Protein AF-A0A5K1CMW6-F1 (afdb_monomer_lite)

Sequence (54 aa):
CTPLHWAAIRGNLEACTVLVQASRGEDLMVTDNTGFTPAQLASEKGHLQVAFFL

Organism: NCBI:txid210225

Secondary structure (DSSP, 8-state):
--HHHHHHHTT-HHHHHHHHHHS-GGGGS---TTS--HHHHHHHTT-HHHHHH-

Foldseek 3Di:
DDQLLVCLLVLPQVSNVVVCVVDDVVLQCDADPVRDGSLRNNVVNVSPVNNVVD

InterPro domains:
  IPR002110 Ankyrin repeat [PF12796] (2-54)
  IPR002110 Ankyrin repeat [PS50088] (1-33)
  IPR036770 Ankyrin repeat-containing domain superfamily [G3DSA:1.25.40.20] (1-54)
  IPR036770 Ankyrin repeat-containing domain superfamily [SSF48403] (1-54)

Structure (mmCIF, N/CA/C/O backbone):
data_AF-A0A5K1CMW6-F1
#
_entry.id   AF-A0A5K1CMW6-F1
#
loop_
_atom_site.group_PDB
_atom_site.id
_atom_site.type_symbol
_atom_site.label_atom_id
_atom_site.label_alt_id
_atom_site.label_comp_id
_atom_site.label_asym_id
_atom_site.label_entity_id
_atom_site.label_seq_id
_atom_site.pdbx_PDB_ins_code
_atom_site.Cartn_x
_atom_site.Cartn_y
_atom_site.Cartn_z
_atom_site.occupancy
_atom_site.B_iso_or_equiv
_atom_site.auth_seq_id
_atom_site.auth_comp_id
_atom_site.auth_asym_id
_atom_site.auth_atom_id
_atom_site.pdbx_PDB_model_num
ATOM 1 N N . CYS A 1 1 ? 9.566 6.189 -4.647 1.00 66.56 1 CYS A N 1
ATOM 2 C CA . CYS A 1 1 ? 8.200 6.113 -5.209 1.00 66.56 1 CYS A CA 1
ATOM 3 C C . CYS A 1 1 ? 8.006 4.815 -5.990 1.00 66.56 1 CYS A C 1
ATOM 5 O O . CYS A 1 1 ? 8.562 4.680 -7.076 1.00 66.56 1 CYS A O 1
ATOM 7 N N . THR A 1 2 ? 7.276 3.845 -5.430 1.00 80.81 2 THR A N 1
ATOM 8 C CA . THR A 1 2 ? 6.945 2.558 -6.088 1.00 80.81 2 THR A CA 1
ATOM 9 C C . THR A 1 2 ? 5.549 2.621 -6.726 1.00 80.81 2 THR A C 1
ATOM 11 O O . THR A 1 2 ? 4.740 3.457 -6.317 1.00 80.81 2 THR A O 1
ATOM 14 N N . PRO A 1 3 ? 5.206 1.756 -7.700 1.00 82.50 3 PRO A N 1
ATOM 15 C CA . PRO A 1 3 ? 3.847 1.695 -8.254 1.00 82.50 3 PRO A CA 1
ATOM 16 C C . PRO A 1 3 ? 2.764 1.484 -7.180 1.00 82.50 3 PRO A C 1
ATOM 18 O O . PRO A 1 3 ? 1.647 1.980 -7.324 1.00 82.50 3 PRO A O 1
ATOM 21 N N . LEU A 1 4 ? 3.111 0.836 -6.064 1.00 84.12 4 LEU A N 1
ATOM 22 C CA . LEU A 1 4 ? 2.222 0.637 -4.922 1.00 84.12 4 LEU A CA 1
ATOM 23 C C . LEU A 1 4 ? 1.840 1.956 -4.224 1.00 84.12 4 LEU A C 1
ATOM 25 O O . LEU A 1 4 ? 0.692 2.118 -3.819 1.00 84.12 4 LEU A O 1
ATOM 29 N N . HIS A 1 5 ? 2.756 2.931 -4.157 1.00 85.44 5 HIS A N 1
ATOM 30 C CA . HIS A 1 5 ? 2.461 4.272 -3.637 1.00 85.44 5 HIS A CA 1
ATOM 31 C C . HIS A 1 5 ? 1.421 4.990 -4.497 1.00 85.44 5 HIS A C 1
ATOM 33 O O . HIS A 1 5 ? 0.488 5.593 -3.975 1.00 85.44 5 HIS A O 1
ATOM 39 N N . TRP A 1 6 ? 1.533 4.887 -5.822 1.00 86.62 6 TRP A N 1
ATOM 40 C CA . TRP A 1 6 ? 0.561 5.487 -6.736 1.00 86.62 6 TRP A CA 1
ATOM 41 C C . TRP A 1 6 ? -0.824 4.847 -6.612 1.00 86.62 6 TRP A C 1
ATOM 43 O O . TRP A 1 6 ? -1.828 5.560 -6.621 1.00 86.62 6 TRP A O 1
ATOM 53 N N . ALA A 1 7 ? -0.887 3.522 -6.462 1.00 88.56 7 ALA A N 1
ATOM 54 C CA . ALA A 1 7 ? -2.143 2.810 -6.238 1.00 88.56 7 ALA A CA 1
ATOM 55 C C . ALA A 1 7 ? -2.786 3.191 -4.890 1.00 88.56 7 ALA A C 1
ATOM 57 O O . ALA A 1 7 ? -3.985 3.479 -4.848 1.00 88.56 7 ALA A O 1
ATOM 58 N N . ALA A 1 8 ? -1.975 3.307 -3.832 1.00 88.62 8 ALA A N 1
ATOM 59 C CA . ALA A 1 8 ? -2.388 3.777 -2.512 1.00 88.62 8 ALA A CA 1
ATOM 60 C C . ALA A 1 8 ? -2.936 5.211 -2.532 1.00 88.62 8 ALA A C 1
ATOM 62 O O . ALA A 1 8 ? -4.003 5.471 -1.979 1.00 88.62 8 ALA A O 1
ATOM 63 N N . ILE A 1 9 ? -2.259 6.127 -3.232 1.00 87.62 9 ILE A N 1
ATOM 64 C CA . ILE A 1 9 ? -2.702 7.521 -3.397 1.00 87.62 9 ILE A CA 1
ATOM 65 C C . ILE A 1 9 ? -4.026 7.603 -4.157 1.00 87.62 9 ILE A C 1
ATOM 67 O O . ILE A 1 9 ? -4.835 8.484 -3.881 1.00 87.62 9 ILE A O 1
ATOM 71 N N . ARG A 1 10 ? -4.250 6.709 -5.127 1.00 88.62 10 ARG A N 1
ATOM 72 C CA . ARG A 1 10 ? -5.517 6.645 -5.866 1.00 88.62 10 ARG A CA 1
ATOM 73 C C . ARG A 1 10 ? -6.627 5.905 -5.120 1.00 88.62 10 ARG A C 1
ATOM 75 O O . ARG A 1 10 ? -7.750 5.900 -5.616 1.00 88.62 10 ARG A O 1
ATOM 82 N N . GLY A 1 11 ? -6.324 5.252 -3.997 1.00 88.38 11 GLY A N 1
ATOM 83 C CA . GLY A 1 11 ? -7.288 4.431 -3.268 1.00 88.38 11 GLY A CA 1
ATOM 84 C C . GLY A 1 11 ? -7.769 3.214 -4.057 1.00 88.38 11 GLY A C 1
ATOM 85 O O . GLY A 1 11 ? -8.855 2.702 -3.792 1.00 88.38 11 GLY A O 1
ATOM 86 N N . ASN A 1 12 ? -6.994 2.761 -5.046 1.00 90.06 12 ASN A N 1
ATOM 87 C CA . ASN A 1 12 ? -7.402 1.661 -5.908 1.00 90.06 12 ASN A CA 1
ATOM 88 C C . ASN A 1 12 ? -6.948 0.322 -5.315 1.00 90.06 12 ASN A C 1
ATOM 90 O O . ASN A 1 12 ? -5.823 -0.124 -5.546 1.00 90.06 12 ASN A O 1
ATOM 94 N N . LEU A 1 13 ? -7.851 -0.306 -4.558 1.00 87.12 13 LEU A N 1
ATOM 95 C CA . LEU A 1 13 ? -7.613 -1.578 -3.880 1.00 87.12 13 LEU A CA 1
ATOM 96 C C . LEU A 1 13 ? -7.222 -2.697 -4.855 1.00 87.12 13 LEU A C 1
ATOM 98 O O . LEU A 1 13 ? -6.286 -3.430 -4.569 1.00 87.12 13 LEU A O 1
ATOM 102 N N . GLU A 1 14 ? -7.885 -2.811 -6.009 1.00 89.19 14 GLU A N 1
ATOM 103 C CA . GLU A 1 14 ? -7.573 -3.845 -7.010 1.00 89.19 14 GLU A CA 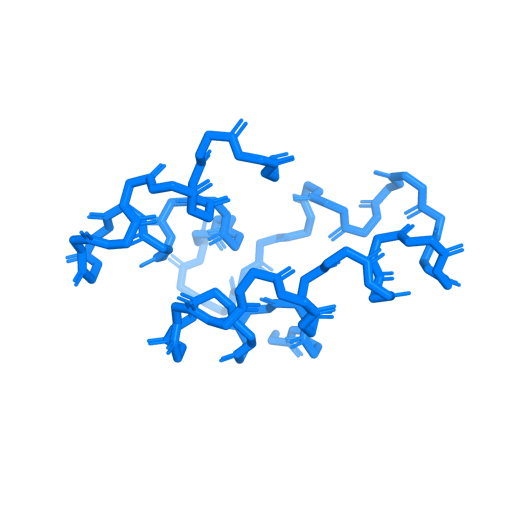1
ATOM 104 C C . GLU A 1 14 ? -6.178 -3.656 -7.608 1.00 89.19 14 GLU A C 1
ATOM 106 O O . GLU A 1 14 ? -5.434 -4.614 -7.803 1.00 89.19 14 GLU A O 1
ATOM 111 N N . ALA A 1 15 ? -5.779 -2.409 -7.862 1.00 87.75 15 ALA A N 1
ATOM 112 C CA . ALA A 1 15 ? -4.417 -2.138 -8.305 1.00 87.75 15 ALA A CA 1
ATOM 113 C C . ALA A 1 15 ? -3.402 -2.501 -7.211 1.00 87.75 15 ALA A C 1
ATOM 115 O O . ALA A 1 15 ? -2.368 -3.093 -7.512 1.00 87.75 15 ALA A O 1
ATOM 116 N N . CYS A 1 16 ? -3.704 -2.195 -5.944 1.00 86.75 16 CYS A N 1
ATOM 117 C CA . CYS A 1 16 ? -2.875 -2.608 -4.816 1.00 86.75 16 CYS A CA 1
ATOM 118 C C . CYS A 1 16 ? -2.782 -4.132 -4.718 1.00 86.75 16 CYS A C 1
ATOM 120 O O . CYS A 1 16 ? -1.674 -4.636 -4.613 1.00 86.75 16 CYS A O 1
ATOM 122 N N . THR A 1 17 ? -3.884 -4.877 -4.816 1.00 86.88 17 THR A N 1
ATOM 123 C CA . THR A 1 17 ? -3.874 -6.344 -4.691 1.00 86.88 17 THR A CA 1
ATOM 124 C C . THR A 1 17 ? -3.024 -7.001 -5.776 1.00 86.88 17 THR A C 1
ATOM 126 O O . THR A 1 17 ? -2.181 -7.840 -5.461 1.00 86.88 17 THR A O 1
ATOM 129 N N . VAL A 1 18 ? -3.173 -6.574 -7.033 1.00 88.38 18 VAL A N 1
ATOM 130 C CA . VAL A 1 18 ? -2.379 -7.084 -8.160 1.00 88.38 18 VAL A CA 1
ATOM 131 C C . VAL A 1 18 ? -0.903 -6.739 -7.985 1.00 88.38 18 VAL A C 1
ATOM 133 O O . VAL A 1 18 ? -0.042 -7.584 -8.217 1.00 88.38 18 VAL A O 1
ATOM 136 N N . LEU A 1 19 ? -0.597 -5.517 -7.542 1.00 85.50 19 LEU A N 1
ATOM 137 C CA . LEU A 1 19 ? 0.780 -5.097 -7.296 1.00 85.50 19 LEU A CA 1
ATOM 138 C C . LEU A 1 19 ? 1.400 -5.844 -6.116 1.00 85.50 19 LEU A C 1
ATOM 140 O O . LEU A 1 19 ? 2.536 -6.266 -6.245 1.00 85.50 19 LEU A O 1
ATOM 144 N N . VAL A 1 20 ? 0.675 -6.079 -5.019 1.00 84.25 20 VAL A N 1
ATOM 145 C CA . VAL A 1 20 ? 1.149 -6.897 -3.888 1.00 84.25 20 VAL A CA 1
ATOM 146 C C . VAL A 1 20 ? 1.397 -8.342 -4.319 1.00 84.25 20 VAL A C 1
ATOM 148 O O . VAL A 1 20 ? 2.378 -8.939 -3.894 1.00 84.25 20 VAL A O 1
ATOM 151 N N . GLN A 1 21 ? 0.540 -8.904 -5.175 1.00 83.81 21 GLN A N 1
ATOM 152 C CA . GLN A 1 21 ? 0.733 -10.252 -5.720 1.00 83.81 21 GLN A CA 1
ATOM 153 C C . GLN A 1 21 ? 1.918 -10.340 -6.690 1.00 83.81 21 GLN A C 1
ATOM 155 O O . GLN A 1 21 ? 2.572 -11.379 -6.762 1.00 83.81 21 GLN A O 1
ATOM 160 N N . ALA A 1 22 ? 2.179 -9.275 -7.451 1.00 82.38 22 ALA A N 1
ATOM 161 C CA . ALA A 1 22 ? 3.290 -9.202 -8.397 1.00 82.38 22 ALA A CA 1
ATOM 162 C C . ALA A 1 22 ? 4.623 -8.815 -7.732 1.00 82.38 22 ALA A C 1
ATOM 164 O O . ALA A 1 22 ? 5.690 -9.174 -8.233 1.00 82.38 22 ALA A O 1
ATOM 165 N N . SER A 1 23 ? 4.569 -8.086 -6.618 1.00 75.44 23 SER A N 1
ATOM 166 C CA . SER A 1 23 ? 5.721 -7.663 -5.831 1.00 75.44 23 SER A CA 1
ATOM 167 C C . SER A 1 23 ? 6.143 -8.726 -4.823 1.00 75.44 23 SER A C 1
ATOM 169 O O . SER A 1 23 ? 5.359 -9.546 -4.350 1.00 75.44 23 SER A O 1
ATOM 171 N N . ARG A 1 24 ? 7.421 -8.697 -4.447 1.00 68.94 24 ARG A N 1
ATOM 172 C CA . ARG A 1 24 ? 7.899 -9.463 -3.291 1.00 68.94 24 ARG A CA 1
ATOM 173 C C . ARG A 1 24 ? 7.491 -8.714 -2.027 1.00 68.94 24 ARG A C 1
ATOM 175 O O . ARG A 1 24 ? 7.499 -7.491 -2.025 1.00 68.94 24 ARG A O 1
ATOM 182 N N . GLY A 1 25 ? 7.168 -9.429 -0.947 1.00 64.75 25 GLY A N 1
ATOM 183 C CA . GLY A 1 25 ? 6.660 -8.827 0.299 1.00 64.75 25 GLY A CA 1
ATOM 184 C C . GLY A 1 25 ? 7.527 -7.705 0.898 1.00 64.75 25 GLY A C 1
ATOM 185 O O . GLY A 1 25 ? 7.021 -6.893 1.663 1.00 64.75 25 GLY A O 1
ATOM 186 N N . GLU A 1 26 ? 8.800 -7.603 0.508 1.00 63.62 26 GLU A N 1
ATOM 187 C CA . GLU A 1 26 ? 9.698 -6.497 0.868 1.00 63.62 26 GLU A CA 1
ATOM 188 C C . GLU A 1 26 ? 9.298 -5.140 0.249 1.00 63.62 26 GLU A C 1
ATOM 190 O O . GLU A 1 26 ? 9.605 -4.100 0.828 1.00 63.62 26 GLU A O 1
ATOM 195 N N . ASP A 1 27 ? 8.550 -5.118 -0.861 1.00 66.75 27 ASP A N 1
ATOM 196 C CA . ASP A 1 27 ? 8.101 -3.883 -1.529 1.00 66.75 27 ASP A CA 1
ATOM 197 C C . ASP A 1 27 ? 6.997 -3.136 -0.757 1.00 66.75 27 ASP A C 1
ATOM 199 O O . ASP A 1 27 ? 6.769 -1.946 -0.993 1.00 66.75 27 ASP A O 1
ATOM 203 N N . LEU A 1 28 ? 6.316 -3.815 0.176 1.00 68.38 28 LEU A N 1
ATOM 204 C CA . LEU A 1 28 ? 5.253 -3.242 1.016 1.00 68.38 28 LEU A CA 1
ATOM 205 C C . LEU A 1 28 ? 5.804 -2.261 2.057 1.00 68.38 28 LEU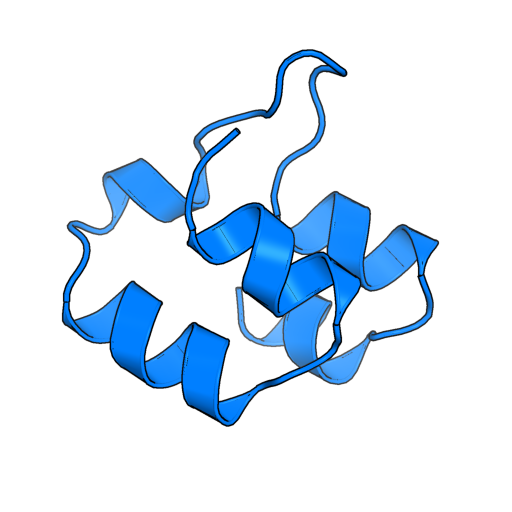 A C 1
ATOM 207 O O . LEU A 1 28 ? 5.127 -1.311 2.448 1.00 68.38 28 LEU A O 1
ATOM 211 N N . MET A 1 29 ? 7.045 -2.485 2.494 1.00 71.25 29 MET A N 1
ATOM 212 C CA . MET A 1 29 ? 7.717 -1.659 3.499 1.00 71.25 29 MET A CA 1
ATOM 213 C C . MET A 1 29 ? 8.591 -0.564 2.889 1.00 71.25 29 MET A C 1
ATOM 215 O O . MET A 1 29 ? 9.181 0.228 3.626 1.00 71.25 29 MET A O 1
ATOM 219 N N . VAL A 1 30 ? 8.684 -0.499 1.558 1.00 79.38 30 VAL A N 1
ATOM 220 C CA . VAL A 1 30 ? 9.453 0.546 0.883 1.00 79.38 30 VAL A CA 1
ATOM 221 C C . VAL A 1 30 ? 8.796 1.887 1.159 1.00 79.38 30 VAL A C 1
ATOM 223 O O . VAL A 1 30 ? 7.603 2.071 0.922 1.00 79.38 30 VAL A O 1
ATOM 226 N N . THR A 1 31 ? 9.591 2.829 1.644 1.00 82.19 31 THR A N 1
ATOM 227 C CA . THR A 1 31 ? 9.159 4.200 1.871 1.00 82.19 31 THR A CA 1
ATOM 228 C C . THR A 1 31 ? 9.362 5.040 0.614 1.00 82.19 31 THR A C 1
ATOM 230 O O . THR A 1 31 ? 10.301 4.836 -0.164 1.00 82.19 31 THR A O 1
ATOM 233 N N . ASP A 1 32 ? 8.455 5.982 0.371 1.00 80.69 32 ASP A N 1
ATOM 234 C CA . ASP A 1 32 ? 8.637 6.979 -0.678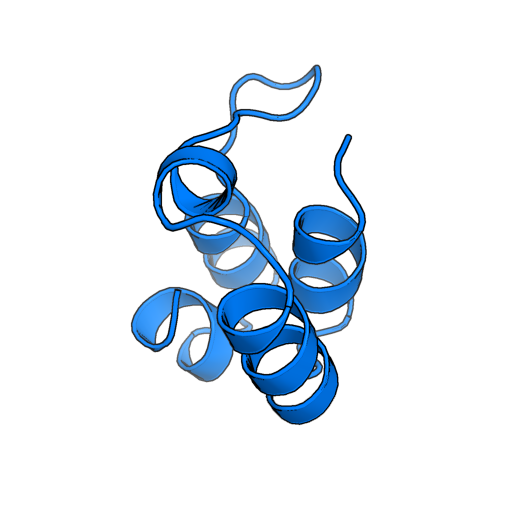 1.00 80.69 32 ASP A CA 1
ATOM 235 C C . ASP A 1 32 ? 9.717 8.005 -0.288 1.00 80.69 32 ASP A C 1
ATOM 237 O O . ASP A 1 32 ? 10.232 8.009 0.827 1.00 80.69 32 ASP A O 1
ATOM 241 N N . ASN A 1 33 ? 10.029 8.941 -1.184 1.00 77.25 33 ASN A N 1
ATOM 242 C CA . ASN A 1 33 ? 10.972 10.040 -0.946 1.00 77.25 33 ASN A CA 1
ATOM 243 C C . ASN A 1 33 ? 10.585 10.937 0.246 1.00 77.25 33 A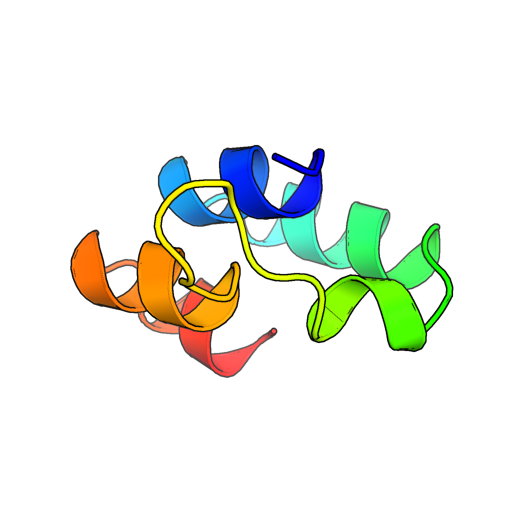SN A C 1
ATOM 245 O O . ASN A 1 33 ? 11.400 11.718 0.726 1.00 77.25 33 ASN A O 1
ATOM 249 N N . THR A 1 34 ? 9.340 10.847 0.706 1.00 76.75 34 THR A N 1
ATOM 250 C CA . THR A 1 34 ? 8.803 11.524 1.890 1.00 76.75 34 THR A CA 1
ATOM 251 C C . THR A 1 34 ? 8.947 10.698 3.173 1.00 76.75 34 THR A C 1
ATOM 253 O O . THR A 1 34 ? 8.596 11.178 4.245 1.00 76.75 34 THR A O 1
ATOM 256 N N . GLY A 1 35 ? 9.465 9.469 3.086 1.00 83.50 35 GLY A N 1
ATOM 257 C CA . GLY A 1 35 ? 9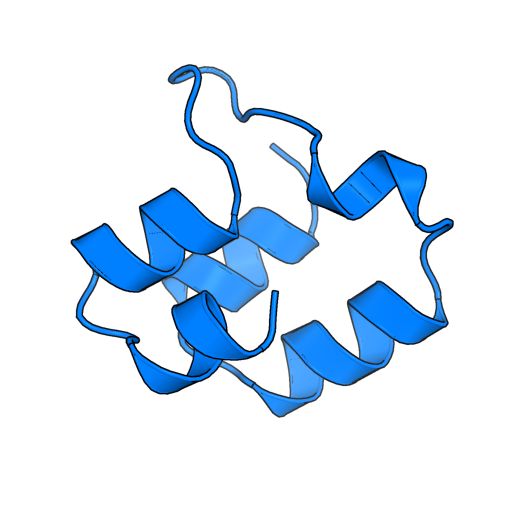.610 8.545 4.210 1.00 83.50 35 GLY A CA 1
ATOM 258 C C . GLY A 1 35 ? 8.335 7.776 4.566 1.00 83.50 35 GLY A C 1
ATOM 259 O O . GLY A 1 35 ? 8.355 7.013 5.526 1.00 83.50 35 GLY A O 1
ATOM 260 N N . PHE A 1 36 ? 7.248 7.943 3.808 1.00 83.88 36 PHE A N 1
ATOM 261 C CA . PHE A 1 36 ? 5.983 7.257 4.073 1.00 83.88 36 PHE A CA 1
ATOM 262 C C . PHE A 1 36 ? 5.888 5.926 3.345 1.00 83.88 36 PHE A C 1
ATOM 264 O O . PHE A 1 36 ? 6.274 5.827 2.183 1.00 83.88 36 PHE A O 1
ATOM 271 N N . THR A 1 37 ? 5.328 4.923 4.014 1.00 87.06 37 THR A N 1
ATOM 272 C CA . THR A 1 37 ? 4.928 3.668 3.372 1.00 87.06 37 THR A CA 1
ATOM 273 C C . THR A 1 37 ? 3.666 3.881 2.529 1.00 87.06 37 THR A C 1
ATOM 275 O O . THR A 1 37 ? 2.891 4.816 2.773 1.00 87.06 37 THR A O 1
ATOM 278 N N . PRO A 1 38 ? 3.388 3.007 1.550 1.00 86.38 38 PRO A N 1
ATOM 279 C CA . PRO A 1 38 ? 2.181 3.124 0.742 1.00 86.38 38 PRO A CA 1
ATOM 280 C C . PRO A 1 38 ? 0.906 2.993 1.596 1.00 86.38 38 PRO A C 1
ATOM 282 O O . PRO A 1 38 ? -0.061 3.708 1.346 1.00 86.38 38 PRO A O 1
ATOM 285 N N . ALA A 1 39 ? 0.924 2.199 2.674 1.00 86.12 39 ALA A N 1
ATOM 286 C CA . ALA A 1 39 ? -0.172 2.145 3.646 1.00 86.12 39 ALA A CA 1
ATOM 287 C C . ALA A 1 39 ? -0.400 3.492 4.362 1.00 86.12 39 ALA A C 1
ATOM 289 O O . ALA A 1 39 ? -1.538 3.944 4.498 1.00 86.12 39 ALA A O 1
ATOM 290 N N . GLN A 1 40 ? 0.674 4.180 4.769 1.00 87.75 40 GLN A N 1
ATOM 291 C CA . GLN A 1 40 ? 0.578 5.506 5.390 1.00 87.75 40 GLN A CA 1
ATOM 292 C C . GLN A 1 40 ? 0.015 6.544 4.417 1.00 87.75 40 GLN A C 1
ATOM 294 O O . GLN A 1 40 ? -0.877 7.301 4.794 1.00 87.75 40 GLN A O 1
ATOM 299 N N . LEU A 1 41 ? 0.460 6.532 3.157 1.00 88.19 41 LEU A N 1
ATOM 300 C CA . LEU A 1 41 ? -0.060 7.418 2.111 1.00 88.19 41 LEU A CA 1
ATOM 301 C C . LEU A 1 41 ? -1.543 7.166 1.814 1.00 88.19 41 LEU A C 1
ATOM 303 O O . LEU A 1 41 ? -2.303 8.122 1.674 1.00 88.19 41 LEU A O 1
ATOM 307 N N . ALA A 1 42 ? -1.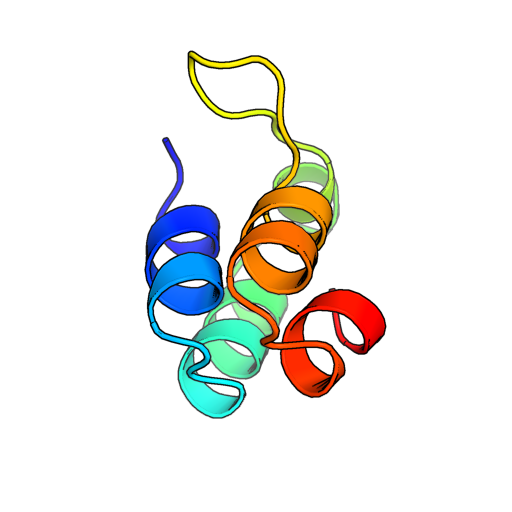978 5.903 1.775 1.00 89.50 42 ALA A N 1
ATOM 308 C CA . ALA A 1 42 ? -3.397 5.570 1.659 1.00 89.50 42 ALA A CA 1
ATOM 309 C C . ALA A 1 42 ? -4.202 6.120 2.848 1.00 89.50 42 ALA A C 1
ATOM 311 O O . ALA A 1 42 ? -5.255 6.726 2.650 1.00 89.50 42 ALA A O 1
ATOM 312 N N . SER A 1 43 ? -3.688 5.969 4.072 1.00 89.94 43 SER A N 1
ATOM 313 C CA . SER A 1 43 ? -4.334 6.486 5.286 1.00 89.94 43 SER A CA 1
ATOM 314 C C . SER A 1 43 ? -4.430 8.012 5.278 1.00 89.94 43 SER A C 1
ATOM 316 O O . SER A 1 43 ? -5.487 8.564 5.577 1.00 89.94 43 SER A O 1
ATOM 318 N N . GLU A 1 44 ? -3.367 8.702 4.856 1.00 89.69 44 GLU A N 1
ATOM 319 C CA . GLU A 1 44 ? -3.330 10.166 4.764 1.00 89.69 44 GLU A CA 1
ATOM 320 C C . GLU A 1 44 ? -4.330 10.706 3.727 1.00 89.69 44 GLU A C 1
ATOM 322 O O . GLU A 1 44 ? -4.930 11.763 3.915 1.00 89.69 44 GLU A O 1
ATOM 327 N N . LYS A 1 45 ? -4.571 9.950 2.647 1.00 87.69 45 LYS A N 1
ATOM 328 C CA . LYS A 1 45 ? -5.595 10.263 1.637 1.00 87.69 45 LYS A CA 1
ATOM 329 C C . LYS A 1 45 ? -7.015 9.853 2.038 1.00 87.69 45 LYS A C 1
ATOM 331 O O . LYS A 1 45 ? -7.953 10.140 1.299 1.00 87.69 45 LYS A O 1
ATOM 336 N N . GLY A 1 46 ? -7.198 9.216 3.196 1.00 89.25 46 GLY A N 1
ATOM 337 C CA . GLY A 1 46 ? -8.499 8.725 3.662 1.00 89.25 46 GLY A CA 1
ATOM 338 C C . GLY A 1 46 ? -8.929 7.400 3.023 1.00 89.25 46 GLY A C 1
ATOM 339 O O . GLY A 1 46 ? -10.063 6.958 3.199 1.00 89.25 46 GLY A O 1
ATOM 340 N N . HIS A 1 47 ? -8.029 6.725 2.311 1.00 90.88 47 HIS A N 1
ATOM 341 C CA . HIS A 1 47 ? -8.246 5.407 1.720 1.00 90.88 47 HIS A CA 1
ATOM 342 C C . HIS A 1 47 ? -7.943 4.301 2.735 1.00 90.88 47 HIS A C 1
ATOM 344 O O . HIS A 1 47 ? -7.087 3.444 2.519 1.00 90.88 47 HIS A O 1
ATOM 350 N N . LEU A 1 48 ? -8.682 4.307 3.848 1.00 86.50 48 LEU A N 1
ATOM 351 C CA . LEU A 1 48 ? -8.497 3.377 4.970 1.00 86.50 48 LEU A CA 1
ATOM 352 C C . LEU A 1 48 ? -8.557 1.907 4.539 1.00 86.50 48 LEU A C 1
ATOM 354 O O . LEU A 1 48 ? -7.845 1.074 5.082 1.00 86.50 48 LEU A O 1
ATOM 358 N N . GLN A 1 49 ? -9.377 1.592 3.534 1.00 88.19 49 GLN A N 1
ATOM 359 C CA . GLN A 1 49 ? -9.522 0.232 3.020 1.00 88.19 49 GLN A CA 1
ATOM 360 C C . GLN A 1 49 ? -8.243 -0.267 2.335 1.00 88.19 49 GLN A C 1
ATOM 362 O O . GLN A 1 49 ? -7.883 -1.430 2.480 1.00 88.19 49 GLN A O 1
ATOM 367 N N . VAL A 1 50 ? -7.528 0.624 1.642 1.00 87.44 50 VAL A N 1
ATOM 368 C CA . VAL A 1 50 ? -6.226 0.317 1.039 1.00 87.44 50 VAL A CA 1
ATOM 369 C C . VAL A 1 50 ? -5.126 0.313 2.095 1.00 87.44 50 VAL A C 1
ATOM 371 O O . VAL A 1 50 ? -4.278 -0.570 2.077 1.00 87.44 50 VAL A O 1
ATOM 374 N N . ALA A 1 51 ? -5.174 1.242 3.053 1.00 87.50 51 ALA A N 1
ATOM 375 C CA . ALA A 1 51 ? -4.231 1.295 4.169 1.00 87.50 51 ALA A CA 1
ATOM 376 C C . ALA A 1 51 ? -4.307 0.068 5.088 1.00 87.50 51 ALA A C 1
ATOM 378 O O . ALA A 1 51 ? -3.316 -0.284 5.708 1.00 87.50 51 ALA A O 1
ATOM 379 N N . PHE A 1 52 ? -5.482 -0.555 5.199 1.00 86.19 52 PHE A N 1
ATOM 380 C CA . PHE A 1 52 ? -5.676 -1.788 5.959 1.00 86.19 52 PHE A CA 1
ATOM 381 C C . PHE A 1 52 ? -5.268 -3.037 5.168 1.00 86.19 52 PHE A C 1
ATOM 383 O O . PHE A 1 52 ? -4.949 -4.065 5.756 1.00 86.19 52 PHE A O 1
ATOM 390 N N . PHE A 1 53 ? -5.339 -2.971 3.838 1.00 84.81 53 PHE A N 1
ATOM 391 C CA . PHE A 1 53 ? -4.988 -4.085 2.962 1.00 84.81 53 PHE A CA 1
ATOM 392 C C . PHE A 1 53 ? -3.470 -4.237 2.768 1.00 84.81 53 PHE A C 1
ATOM 394 O O . PHE A 1 53 ? -2.996 -5.360 2.601 1.00 84.81 53 PHE A O 1
ATOM 401 N N . LEU A 1 54 ? -2.741 -3.116 2.747 1.00 78.56 54 LEU A N 1
ATOM 402 C CA . LEU A 1 54 ? -1.283 -3.036 2.605 1.00 78.56 54 LEU A CA 1
ATOM 403 C C . LEU A 1 54 ? -0.563 -3.181 3.948 1.00 78.56 54 LEU A C 1
ATOM 405 O O . LEU A 1 54 ? 0.483 -3.865 3.955 1.00 78.56 54 LEU A O 1
#

Radius of gyration: 9.43 Å; chains: 1; bounding box: 20×22×14 Å

pLDDT: mean 83.23, std 7.15, range [63.62, 90.88]